Protein AF-A0AAW1B107-F1 (afdb_monomer_lite)

Foldseek 3Di:
DDPPDDDPVRVVCVVCVVVPDPDQDPFFDWAWDADPVQFTWFADPQDTDTHHPPDPGDTWTKTKDFQPPDDCVVRHIWIATPVQQKTWDWDQDPVRDTDIHIDGDRRSCSVVVPVVVVVVVD

Radius of gyration: 16.94 Å; chains: 1; bounding box: 44×34×47 Å

pLDDT: mean 81.2, std 16.35, range [38.88, 96.12]

InterPro domains:
  IPR000975 Interleukin-1 family [PTHR10078] (22-112)
  IPR008996 Cytokine IL1/FGF [SSF50353] (28-114)

Secondary structure (DSSP, 8-state):
-PPPPPPHHHHHHHHTGGG-S-PPPSSPEEE--B-TT-PEEEEETTEEEEE-TTSSSPP--EEEEE-TTS-GGG--EEEEETTSSEEEEEEE-TTS-EEEEEEE--HHHHHHHHHTTGGG--

Sequence (122 aa):
MEPQKKTVDEELKDLFHAFKDKEAMDKPWDFRMWDIEQKYMFFEKNQLIAAPLYSTSSEQLMAVVPNNNLDIKKRPIFLGLTDKLLALTCQLSVNNEPQLVILEANIMDLYRTFAMIKTMED

Structure (mmCIF, N/CA/C/O backbone):
data_AF-A0AAW1B107-F1
#
_entry.id   AF-A0AAW1B107-F1
#
loop_
_atom_site.group_PDB
_atom_site.id
_atom_site.type_symbol
_atom_site.label_atom_id
_atom_site.label_alt_id
_atom_site.label_comp_id
_atom_site.label_asym_id
_atom_site.label_entity_id
_atom_site.label_seq_id
_atom_site.pdbx_PDB_ins_code
_atom_site.Cartn_x
_atom_site.Cartn_y
_atom_site.Cartn_z
_atom_site.occupancy
_atom_site.B_iso_or_equiv
_atom_site.auth_seq_id
_atom_site.auth_comp_id
_atom_site.auth_asym_id
_atom_site.auth_atom_id
_atom_site.pdbx_PDB_model_num
ATOM 1 N N . MET A 1 1 ? 26.859 5.308 27.684 1.00 46.53 1 MET A N 1
ATOM 2 C CA . MET A 1 1 ? 27.010 5.396 26.219 1.00 46.53 1 MET A CA 1
ATOM 3 C C . MET A 1 1 ? 25.635 5.747 25.688 1.00 46.53 1 MET A C 1
ATOM 5 O O . MET A 1 1 ? 24.741 4.923 25.829 1.00 46.53 1 MET A O 1
ATOM 9 N N . GLU A 1 2 ? 25.413 6.984 25.245 1.00 52.09 2 GLU A N 1
ATOM 10 C CA . GLU A 1 2 ? 24.124 7.328 24.633 1.00 52.09 2 GLU A CA 1
ATOM 11 C C . GLU A 1 2 ? 23.997 6.590 23.294 1.00 52.09 2 GLU A C 1
ATOM 13 O O . GLU A 1 2 ? 24.984 6.519 22.553 1.00 52.09 2 GLU A O 1
ATOM 18 N N . PRO A 1 3 ? 22.832 5.996 22.985 1.00 58.09 3 PRO A N 1
ATOM 19 C CA . PRO A 1 3 ? 22.623 5.372 21.692 1.00 58.09 3 PRO A CA 1
ATOM 20 C C . PRO A 1 3 ? 22.697 6.459 20.617 1.00 58.09 3 PRO A C 1
ATOM 22 O O . PRO A 1 3 ? 21.947 7.435 20.654 1.00 58.09 3 PRO A O 1
ATOM 25 N N . GLN A 1 4 ? 23.621 6.304 19.666 1.00 72.25 4 GLN A N 1
ATOM 26 C CA . GLN A 1 4 ? 23.663 7.176 18.497 1.00 72.25 4 GLN A CA 1
ATOM 27 C C . GLN A 1 4 ? 22.336 7.045 17.746 1.00 72.25 4 GLN A C 1
ATOM 29 O O . GLN A 1 4 ? 21.918 5.938 17.401 1.00 72.25 4 GLN A O 1
ATOM 34 N N . LYS A 1 5 ? 21.664 8.180 17.516 1.00 73.62 5 LYS A N 1
ATOM 35 C CA . LYS A 1 5 ? 20.490 8.230 16.644 1.00 73.62 5 LYS A CA 1
ATOM 36 C C . LYS A 1 5 ? 20.919 7.810 15.244 1.00 73.62 5 LYS A C 1
ATOM 38 O O . LYS A 1 5 ? 21.808 8.434 14.666 1.00 73.62 5 LYS A O 1
ATOM 43 N N . LYS A 1 6 ? 20.271 6.770 14.727 1.00 74.00 6 LYS A N 1
ATOM 44 C CA . LYS A 1 6 ? 20.404 6.369 13.331 1.00 74.00 6 LYS A CA 1
ATOM 45 C C . LYS A 1 6 ? 19.914 7.502 12.437 1.00 74.00 6 LYS A C 1
ATOM 47 O O . LYS A 1 6 ? 18.984 8.234 12.776 1.00 74.00 6 LYS A O 1
ATOM 52 N N . THR A 1 7 ? 20.569 7.660 11.302 1.00 79.88 7 THR A N 1
ATOM 53 C CA . THR A 1 7 ? 20.072 8.503 10.218 1.00 79.88 7 THR A CA 1
ATOM 54 C C . THR A 1 7 ? 18.815 7.879 9.607 1.00 79.88 7 THR A C 1
ATOM 56 O O . THR A 1 7 ? 18.617 6.667 9.686 1.00 79.88 7 THR A O 1
ATOM 59 N N . VAL A 1 8 ? 17.980 8.688 8.946 1.00 66.06 8 VAL A N 1
ATOM 60 C CA . VAL A 1 8 ? 16.798 8.190 8.213 1.00 66.06 8 VAL A CA 1
ATOM 61 C C . VAL A 1 8 ? 17.199 7.106 7.210 1.00 66.06 8 VAL A C 1
ATOM 63 O O . VAL A 1 8 ? 16.519 6.093 7.090 1.00 66.06 8 VAL A O 1
ATOM 66 N N . ASP A 1 9 ? 18.342 7.266 6.543 1.00 66.00 9 ASP A N 1
ATOM 67 C CA . ASP A 1 9 ? 18.857 6.267 5.608 1.00 66.00 9 ASP A CA 1
ATOM 68 C C . ASP A 1 9 ? 19.216 4.946 6.290 1.00 66.00 9 ASP A C 1
ATOM 70 O O . ASP A 1 9 ? 19.006 3.889 5.700 1.00 66.00 9 ASP A O 1
ATOM 74 N N . GLU A 1 10 ? 19.732 4.976 7.519 1.00 70.88 10 GLU A N 1
ATOM 75 C CA . GLU A 1 10 ? 20.039 3.780 8.311 1.00 70.88 10 GLU A CA 1
ATOM 76 C C . GLU A 1 10 ? 18.773 3.110 8.851 1.00 70.88 10 GLU A C 1
ATOM 78 O O . GLU A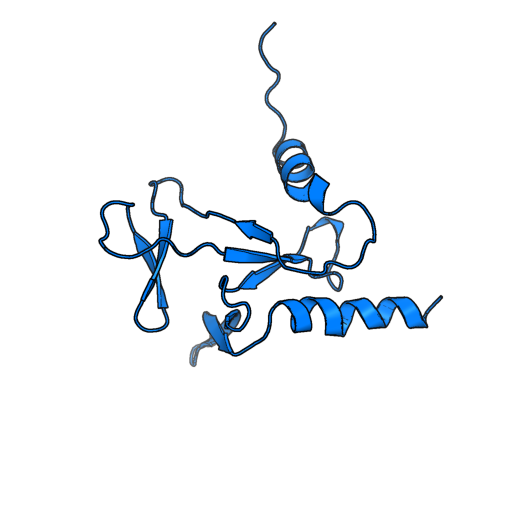 1 10 ? 18.657 1.890 8.768 1.00 70.88 10 GLU A O 1
ATOM 83 N N . GLU A 1 11 ? 17.796 3.886 9.327 1.00 70.81 11 GLU A N 1
ATOM 84 C CA . GLU A 1 11 ? 16.490 3.359 9.744 1.00 70.81 11 GLU A CA 1
ATOM 85 C C . GLU A 1 11 ? 15.759 2.712 8.564 1.00 70.81 11 GLU A C 1
ATOM 87 O O . GLU A 1 11 ? 15.291 1.575 8.655 1.00 70.81 11 GLU A O 1
ATOM 92 N N . LEU A 1 12 ? 15.743 3.386 7.410 1.00 66.75 12 LEU A N 1
ATOM 93 C CA . LEU A 1 12 ? 15.210 2.828 6.175 1.00 66.75 12 LEU A CA 1
ATOM 94 C C . LEU A 1 12 ? 16.032 1.613 5.741 1.00 66.75 12 LEU A C 1
ATOM 96 O O . LEU A 1 12 ? 15.479 0.598 5.339 1.00 66.75 12 LEU A O 1
ATOM 100 N N . LYS A 1 13 ? 17.364 1.649 5.782 1.00 65.19 13 LYS A N 1
ATOM 101 C CA . LYS A 1 13 ? 18.203 0.491 5.425 1.00 65.19 13 LYS A CA 1
ATOM 102 C C . LYS A 1 13 ? 17.859 -0.751 6.243 1.00 65.19 13 LYS A C 1
ATOM 104 O O . LYS A 1 13 ? 17.777 -1.813 5.637 1.00 65.19 13 LYS A O 1
ATOM 109 N N . ASP A 1 14 ? 17.558 -0.605 7.526 1.00 64.31 14 ASP A N 1
ATOM 110 C CA . ASP A 1 14 ? 17.095 -1.708 8.369 1.00 64.31 14 ASP A CA 1
ATOM 111 C C . ASP A 1 14 ? 15.678 -2.179 8.017 1.00 64.31 14 ASP A C 1
ATOM 113 O O . ASP A 1 14 ? 15.452 -3.382 7.900 1.00 64.31 14 ASP A O 1
ATOM 117 N N . LEU A 1 15 ? 14.746 -1.259 7.746 1.00 61.97 15 LEU A N 1
ATOM 118 C CA . LEU A 1 15 ? 13.385 -1.586 7.287 1.00 61.97 15 LEU A CA 1
ATOM 119 C C . LEU A 1 15 ? 13.377 -2.413 5.996 1.00 61.97 15 LEU A C 1
ATOM 121 O O . LEU A 1 15 ? 12.549 -3.307 5.837 1.00 61.97 15 LEU A O 1
ATOM 125 N N . PHE A 1 16 ? 14.317 -2.141 5.086 1.00 60.50 16 PHE A N 1
ATOM 126 C CA . PHE A 1 16 ? 14.430 -2.863 3.820 1.00 60.50 16 PHE A CA 1
ATOM 127 C C . PHE A 1 16 ? 15.613 -3.844 3.786 1.00 60.50 16 PHE A C 1
ATOM 129 O O . PHE A 1 16 ? 15.980 -4.324 2.713 1.00 60.50 16 PHE A O 1
ATOM 136 N N . HIS A 1 17 ? 16.210 -4.195 4.931 1.00 54.94 17 HIS A N 1
ATOM 137 C CA . HIS A 1 17 ? 17.205 -5.271 4.968 1.00 54.94 17 HIS A CA 1
ATOM 138 C C . HIS A 1 17 ? 16.587 -6.623 4.568 1.00 54.94 17 HIS A C 1
ATOM 140 O O . HIS A 1 17 ? 17.301 -7.474 4.047 1.00 54.94 17 HIS A O 1
ATOM 146 N N . ALA A 1 18 ? 15.258 -6.753 4.681 1.00 51.12 18 ALA A N 1
ATOM 147 C CA . ALA A 1 18 ? 14.455 -7.850 4.136 1.00 51.12 18 ALA A CA 1
ATOM 148 C C . ALA A 1 18 ? 14.464 -7.953 2.596 1.00 51.12 18 ALA A C 1
ATOM 150 O O . ALA A 1 18 ? 14.036 -8.965 2.056 1.00 51.12 18 ALA A O 1
ATOM 151 N N . PHE A 1 19 ? 14.934 -6.925 1.879 1.00 54.34 19 PHE A N 1
ATOM 152 C CA . PHE A 1 19 ? 14.979 -6.901 0.412 1.00 54.34 19 PHE A CA 1
ATOM 153 C C . PHE A 1 19 ? 16.339 -7.378 -0.142 1.00 54.34 19 PHE A C 1
ATOM 155 O O . PHE A 1 19 ? 16.550 -7.347 -1.354 1.00 54.34 19 PHE A O 1
ATOM 162 N N . LYS A 1 20 ? 17.281 -7.785 0.726 1.00 47.41 20 LYS A N 1
ATOM 163 C CA . LYS A 1 20 ? 18.454 -8.593 0.349 1.00 47.41 20 LYS A CA 1
ATOM 164 C C . LYS A 1 20 ? 18.107 -10.058 0.643 1.00 47.41 20 LYS A C 1
ATOM 166 O O . LYS A 1 20 ? 17.675 -10.335 1.750 1.00 47.41 20 LYS A O 1
ATOM 171 N N . ASP A 1 21 ? 18.254 -11.042 -0.228 1.00 48.94 21 ASP A N 1
ATOM 172 C CA . ASP A 1 21 ? 18.901 -11.130 -1.530 1.00 48.94 21 ASP A CA 1
ATOM 173 C C . ASP A 1 21 ? 17.875 -11.316 -2.658 1.00 48.94 21 ASP A C 1
ATOM 175 O O . ASP A 1 21 ? 16.671 -11.299 -2.434 1.00 48.94 21 ASP A O 1
ATOM 179 N N . 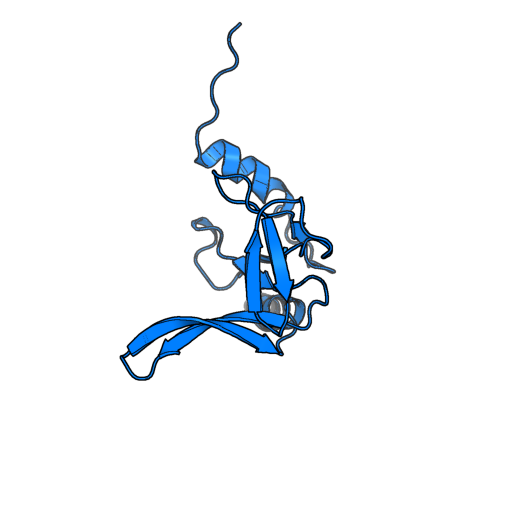LYS A 1 22 ? 18.373 -11.473 -3.888 1.00 50.97 22 LYS A N 1
ATOM 180 C CA . LYS A 1 22 ? 17.651 -11.756 -5.142 1.00 50.97 22 LYS A CA 1
ATOM 181 C C . LYS A 1 22 ? 16.799 -13.049 -5.123 1.00 50.97 22 LYS A C 1
ATOM 183 O O . LYS A 1 22 ? 16.616 -13.667 -6.169 1.00 50.97 22 LYS A O 1
ATOM 188 N N . GLU A 1 23 ? 16.316 -13.501 -3.974 1.00 55.84 23 GLU A N 1
ATOM 189 C CA . GLU A 1 23 ? 15.335 -14.572 -3.923 1.00 55.84 23 GLU A CA 1
ATOM 190 C C . GLU A 1 23 ? 13.994 -14.000 -4.371 1.00 55.84 23 GLU A C 1
ATOM 192 O O . GLU A 1 23 ? 13.548 -12.938 -3.924 1.00 55.84 23 GLU A O 1
ATOM 197 N N . ALA A 1 24 ? 13.390 -14.673 -5.346 1.00 66.19 24 ALA A N 1
ATOM 198 C CA . ALA A 1 24 ? 12.063 -14.327 -5.804 1.00 66.19 24 ALA A CA 1
ATOM 199 C C . ALA A 1 24 ? 11.118 -14.318 -4.599 1.00 66.19 24 ALA A C 1
ATOM 201 O O . ALA A 1 24 ? 11.087 -15.247 -3.796 1.00 66.19 24 ALA A O 1
ATOM 202 N N . MET A 1 25 ? 10.353 -13.243 -4.465 1.00 78.00 25 MET A N 1
ATOM 203 C CA . MET A 1 25 ? 9.366 -13.151 -3.408 1.00 78.00 25 MET A CA 1
ATOM 204 C C . MET A 1 25 ? 8.181 -14.066 -3.730 1.00 78.00 25 MET A C 1
ATOM 206 O O . MET A 1 25 ? 7.526 -13.905 -4.763 1.00 78.00 25 MET A O 1
ATOM 210 N N . ASP A 1 26 ? 7.867 -14.993 -2.824 1.00 84.25 26 ASP A N 1
ATOM 211 C CA . ASP A 1 26 ? 6.711 -15.889 -2.968 1.00 84.25 26 ASP A CA 1
ATOM 212 C C . ASP A 1 26 ? 5.397 -15.254 -2.486 1.00 84.25 26 ASP A C 1
ATOM 214 O O . ASP A 1 26 ? 4.308 -15.630 -2.931 1.00 84.25 26 ASP A O 1
ATOM 218 N N . LYS A 1 27 ? 5.481 -14.276 -1.576 1.00 89.31 27 LYS A N 1
ATOM 219 C CA . LYS A 1 27 ? 4.336 -13.567 -0.988 1.00 89.31 27 LYS A CA 1
ATOM 220 C C . LYS A 1 27 ? 4.719 -12.143 -0.565 1.00 89.31 27 LYS A C 1
ATOM 222 O O . LYS A 1 27 ? 5.866 -11.955 -0.168 1.00 89.31 27 LYS A O 1
ATOM 227 N N . PRO A 1 28 ? 3.776 -11.184 -0.566 1.00 91.75 28 PRO A N 1
ATOM 228 C CA . PRO A 1 28 ? 4.060 -9.831 -0.105 1.00 91.75 28 PRO A CA 1
ATOM 229 C C . PRO A 1 28 ? 4.391 -9.803 1.389 1.00 91.75 28 PRO A C 1
ATOM 231 O O . PRO A 1 28 ? 4.053 -10.729 2.135 1.00 91.75 28 PRO A O 1
ATOM 234 N N . TRP A 1 29 ? 5.024 -8.717 1.827 1.00 90.69 29 TRP A N 1
ATOM 235 C CA . TRP A 1 29 ? 5.132 -8.403 3.247 1.00 90.69 29 TRP A CA 1
ATOM 236 C C . TRP A 1 29 ? 3.911 -7.615 3.700 1.00 90.69 29 TRP A C 1
ATOM 238 O O . TRP A 1 29 ? 3.577 -6.598 3.096 1.00 90.69 29 TRP A O 1
ATOM 248 N N . ASP A 1 30 ? 3.291 -8.052 4.790 1.00 92.88 30 ASP A N 1
ATOM 249 C CA . ASP A 1 30 ? 2.143 -7.367 5.370 1.00 92.88 30 ASP A CA 1
ATOM 250 C C . ASP A 1 30 ? 2.615 -6.431 6.484 1.00 92.88 30 ASP A C 1
ATOM 252 O O . ASP A 1 30 ? 3.182 -6.866 7.491 1.00 92.88 30 ASP A O 1
ATOM 256 N N . PHE A 1 31 ? 2.385 -5.135 6.301 1.00 92.69 31 PHE A N 1
ATOM 257 C CA . PHE A 1 31 ? 2.773 -4.099 7.246 1.00 92.69 31 PHE A CA 1
ATOM 258 C C . PHE A 1 31 ? 1.559 -3.484 7.928 1.00 92.69 31 PHE A C 1
ATOM 260 O O . PHE A 1 31 ? 0.571 -3.113 7.297 1.00 92.69 31 PHE A O 1
ATOM 267 N N . ARG A 1 32 ? 1.682 -3.294 9.239 1.00 93.31 32 ARG A N 1
ATOM 268 C CA . ARG A 1 32 ? 0.833 -2.376 9.997 1.00 93.31 32 ARG A CA 1
ATOM 269 C C . ARG A 1 32 ? 1.281 -0.944 9.702 1.00 93.31 32 ARG A C 1
ATOM 271 O O . ARG A 1 32 ? 2.468 -0.641 9.815 1.00 93.31 32 ARG A O 1
ATOM 278 N N . MET A 1 33 ? 0.339 -0.076 9.335 1.00 93.31 33 MET A N 1
ATOM 279 C CA . MET A 1 33 ? 0.601 1.320 8.972 1.00 93.31 33 MET A CA 1
ATOM 280 C C . MET A 1 33 ? -0.277 2.262 9.794 1.00 93.31 33 MET A C 1
ATOM 282 O O . MET A 1 33 ? -1.480 2.038 9.925 1.00 93.31 33 MET A O 1
ATOM 286 N N . TRP A 1 34 ? 0.332 3.321 10.328 1.00 94.69 34 TRP A N 1
ATOM 287 C CA . TRP A 1 34 ? -0.356 4.376 11.065 1.00 94.69 34 TRP A CA 1
ATOM 288 C C . TRP A 1 34 ? 0.323 5.729 10.848 1.00 94.69 34 TRP A C 1
ATOM 290 O O . TRP A 1 34 ? 1.502 5.791 10.492 1.00 94.69 34 TRP A O 1
ATOM 300 N N . ASP A 1 35 ? -0.427 6.809 11.049 1.00 94.94 35 ASP A N 1
ATOM 301 C CA . ASP A 1 35 ? 0.108 8.169 11.010 1.00 94.94 35 ASP A CA 1
ATOM 302 C C . ASP A 1 35 ? 0.597 8.658 12.386 1.00 94.94 35 ASP A C 1
ATOM 304 O O . ASP A 1 35 ? 0.459 7.989 13.411 1.00 94.94 35 ASP A O 1
ATOM 308 N N . ILE A 1 36 ? 1.188 9.855 12.427 1.00 95.06 36 ILE A N 1
ATOM 309 C CA . ILE A 1 36 ? 1.737 10.440 13.663 1.00 95.06 36 ILE A CA 1
ATOM 310 C C . ILE A 1 36 ? 0.679 10.681 14.753 1.00 95.06 36 ILE A C 1
ATOM 312 O O . ILE A 1 36 ? 1.031 10.801 15.925 1.00 95.06 36 ILE A O 1
ATOM 316 N N . GLU A 1 37 ? -0.603 10.721 14.383 1.00 95.12 37 GLU A N 1
ATOM 317 C CA . GLU A 1 37 ? -1.738 10.890 15.294 1.00 95.12 37 GLU A CA 1
ATOM 318 C C . GLU A 1 37 ? -2.318 9.544 15.759 1.00 95.12 37 GLU A C 1
ATOM 320 O O . GLU A 1 37 ? -3.379 9.515 16.381 1.00 95.12 37 GLU A O 1
ATOM 325 N N . GLN A 1 38 ? -1.623 8.429 15.496 1.00 93.06 38 GLN A N 1
ATOM 326 C CA . GLN A 1 38 ? -2.064 7.073 15.843 1.00 93.06 38 GLN A CA 1
ATOM 327 C C . GLN A 1 38 ? -3.374 6.673 15.146 1.00 93.06 38 GLN A C 1
ATOM 329 O O . GLN A 1 38 ? -4.173 5.910 15.698 1.00 93.06 38 GLN A O 1
ATOM 334 N N . LYS A 1 39 ? -3.606 7.170 13.925 1.00 94.25 39 LYS A N 1
ATOM 335 C CA . LYS A 1 39 ? -4.674 6.657 13.063 1.00 94.25 39 LYS A CA 1
ATOM 336 C C . LYS A 1 39 ? -4.117 5.554 12.175 1.00 94.25 39 LYS A C 1
ATOM 338 O O . LYS A 1 39 ? -3.136 5.752 11.465 1.00 94.25 39 LYS A O 1
ATOM 343 N N . TYR A 1 40 ? -4.758 4.400 12.238 1.00 94.81 40 TYR A N 1
ATOM 344 C CA . TYR A 1 40 ? -4.415 3.186 11.510 1.00 94.81 40 TYR A CA 1
ATOM 345 C C . TYR A 1 40 ? -5.285 3.059 10.268 1.00 94.81 40 TYR A C 1
ATOM 347 O O . TYR A 1 40 ? -6.331 3.704 10.166 1.00 94.81 40 TYR A O 1
ATOM 355 N N . MET A 1 41 ? -4.852 2.217 9.335 1.00 93.81 41 MET A N 1
ATOM 356 C CA . MET A 1 41 ? -5.612 1.932 8.125 1.00 93.81 41 MET A CA 1
ATOM 357 C C . MET A 1 41 ? -6.758 0.957 8.403 1.00 93.81 41 MET A C 1
ATOM 359 O O . MET A 1 41 ? -6.584 -0.062 9.068 1.00 93.81 41 MET A O 1
ATOM 363 N N . PHE A 1 42 ? -7.923 1.254 7.840 1.00 93.19 42 PHE A N 1
ATOM 364 C CA . PHE A 1 42 ? -9.109 0.401 7.807 1.00 93.19 42 PHE A CA 1
ATOM 365 C C . PHE A 1 42 ? -9.655 0.380 6.387 1.00 93.19 42 PHE A C 1
ATOM 367 O O . PHE A 1 42 ? -9.526 1.365 5.660 1.00 93.19 42 PHE A O 1
ATOM 374 N N . PHE A 1 43 ? -10.281 -0.724 5.993 1.00 91.69 43 PHE A N 1
ATOM 375 C CA . PHE A 1 43 ? -10.900 -0.847 4.680 1.00 91.69 43 PHE A CA 1
ATOM 376 C C . PHE A 1 43 ? -12.404 -1.063 4.822 1.00 91.69 43 PHE A C 1
ATOM 378 O O . PHE A 1 43 ? -12.859 -2.113 5.272 1.00 91.69 43 PHE A O 1
ATOM 385 N N . GLU A 1 44 ? -13.184 -0.053 4.445 1.00 89.00 44 GLU A N 1
ATOM 386 C CA . GLU A 1 44 ? -14.641 -0.073 4.555 1.00 89.00 44 GLU A CA 1
ATOM 387 C C . GLU A 1 44 ? -15.276 0.519 3.305 1.00 89.00 44 GLU A C 1
ATOM 389 O O . GLU A 1 44 ? -14.825 1.538 2.788 1.00 89.00 44 GLU A O 1
ATOM 394 N N . LYS A 1 45 ? -16.357 -0.105 2.819 1.00 88.44 45 LYS A N 1
ATOM 395 C CA . LYS A 1 45 ? -17.120 0.381 1.652 1.00 88.44 45 LYS A CA 1
ATOM 396 C C . LYS A 1 45 ? -16.220 0.701 0.446 1.00 88.44 45 LYS A C 1
ATOM 398 O O . LYS A 1 45 ? -16.427 1.695 -0.246 1.00 88.44 45 LYS A O 1
ATOM 403 N N . ASN A 1 46 ? -15.233 -0.163 0.204 1.00 86.50 46 ASN A N 1
ATOM 404 C CA . ASN A 1 46 ? -14.249 -0.032 -0.870 1.00 86.50 46 ASN A CA 1
ATOM 405 C C . ASN A 1 46 ? -13.351 1.219 -0.776 1.00 86.50 46 ASN A C 1
ATOM 407 O O . ASN A 1 46 ? -12.882 1.729 -1.792 1.00 86.50 46 ASN A O 1
ATOM 411 N N . GLN A 1 47 ? -13.120 1.731 0.435 1.00 89.81 47 GLN A N 1
ATOM 412 C CA . GLN A 1 47 ? -12.250 2.876 0.694 1.00 89.81 47 GLN A CA 1
ATOM 413 C C . GLN A 1 47 ? -11.276 2.568 1.827 1.00 89.81 47 GLN A C 1
ATOM 415 O O . GLN A 1 47 ? -11.635 1.920 2.811 1.00 89.81 47 GLN A O 1
ATOM 420 N N . LEU A 1 48 ? -10.045 3.065 1.688 1.00 92.19 48 LEU A N 1
ATOM 421 C CA . LEU A 1 48 ? -9.064 3.062 2.765 1.00 92.19 48 LEU A CA 1
ATOM 422 C C . LEU A 1 48 ? -9.285 4.301 3.637 1.00 92.19 48 LEU A C 1
ATOM 424 O O . LEU A 1 48 ? -9.276 5.426 3.139 1.00 92.19 48 LEU A O 1
ATOM 428 N N . ILE A 1 49 ? -9.496 4.090 4.930 1.00 93.06 49 ILE A N 1
ATOM 429 C CA . ILE A 1 49 ? -9.826 5.132 5.902 1.00 93.06 49 ILE A CA 1
ATOM 430 C C . ILE A 1 49 ? -8.782 5.101 7.017 1.00 93.06 49 ILE A C 1
ATOM 432 O O . ILE A 1 49 ? -8.392 4.030 7.476 1.00 93.06 49 ILE A O 1
ATOM 436 N N . ALA A 1 50 ? -8.350 6.278 7.471 1.00 94.12 50 ALA A N 1
ATOM 437 C CA . ALA A 1 50 ? -7.491 6.422 8.640 1.00 94.12 50 ALA A CA 1
ATOM 438 C C . ALA A 1 50 ? -8.338 6.718 9.889 1.00 94.12 50 ALA A C 1
ATOM 440 O O . ALA A 1 50 ? -9.034 7.735 9.934 1.00 94.12 50 ALA A O 1
ATOM 441 N N . ALA A 1 51 ? -8.272 5.863 10.912 1.00 92.38 51 ALA A N 1
ATOM 442 C CA . ALA A 1 51 ? -9.021 6.044 12.162 1.00 92.38 51 ALA A CA 1
ATOM 443 C C . ALA A 1 51 ? -8.250 5.537 13.401 1.00 92.38 51 ALA A C 1
ATOM 445 O O . ALA A 1 51 ? -7.328 4.737 13.269 1.00 92.38 51 ALA A O 1
ATOM 446 N N . PRO A 1 52 ? -8.585 5.972 14.628 1.00 91.56 52 PRO A N 1
ATOM 447 C CA . PRO A 1 52 ? -8.019 5.383 15.847 1.00 91.56 52 PRO A CA 1
ATOM 448 C C . PRO A 1 52 ? -8.469 3.922 16.069 1.00 91.56 52 PRO A C 1
ATOM 450 O O . PRO A 1 52 ? -9.563 3.536 15.659 1.00 91.56 52 PRO A O 1
ATOM 453 N N . LEU A 1 53 ? -7.684 3.130 16.815 1.00 82.44 53 LEU A N 1
ATOM 454 C CA . LEU A 1 53 ? -7.939 1.700 17.112 1.00 82.44 53 LEU A CA 1
ATOM 455 C C . LEU A 1 53 ? -9.204 1.388 17.940 1.00 82.44 53 LEU A C 1
ATOM 457 O O . LEU A 1 53 ? -9.471 0.228 18.231 1.00 82.44 53 LEU A O 1
ATOM 461 N N . TYR A 1 54 ? -10.006 2.386 18.308 1.00 72.44 54 TYR A N 1
ATOM 462 C CA . TYR A 1 54 ? -11.275 2.177 19.017 1.00 72.44 54 TYR A CA 1
ATOM 463 C C . TYR A 1 54 ? -12.426 1.747 18.091 1.00 72.44 54 TYR A C 1
ATOM 465 O O . TYR A 1 54 ? -13.564 1.626 18.546 1.00 72.44 54 TYR A O 1
ATOM 473 N N . SER A 1 55 ? -12.159 1.565 16.794 1.00 63.69 55 SER A N 1
ATOM 474 C CA . SER A 1 55 ? -13.168 1.131 15.829 1.00 63.69 55 SER A CA 1
ATOM 475 C C . SER A 1 55 ? -13.539 -0.347 16.031 1.00 63.69 55 SER A C 1
ATOM 477 O O . SER A 1 55 ? -12.715 -1.165 16.433 1.00 63.69 55 SER A O 1
ATOM 479 N N . THR A 1 56 ? -14.790 -0.710 15.741 1.00 70.69 56 THR A N 1
ATOM 480 C CA . THR A 1 56 ? -15.258 -2.110 15.740 1.00 70.69 56 THR A CA 1
ATOM 481 C C . THR A 1 56 ? -14.728 -2.920 14.554 1.00 70.69 56 THR A C 1
ATOM 483 O O . THR A 1 56 ? -14.986 -4.120 14.463 1.00 70.69 56 THR A O 1
ATOM 486 N N . SER A 1 57 ? -14.043 -2.263 13.621 1.00 75.69 57 SER A N 1
ATOM 487 C CA . SER A 1 57 ? -13.542 -2.846 12.385 1.00 75.69 57 SER A CA 1
ATOM 488 C C . SER A 1 57 ? -12.140 -3.407 12.590 1.00 75.69 57 SER A C 1
ATOM 490 O O . SER A 1 57 ? -11.355 -2.906 13.394 1.00 75.69 57 SER A O 1
ATOM 492 N N . SER A 1 58 ? -11.816 -4.476 11.863 1.00 86.38 58 SER A N 1
ATOM 493 C CA . SER A 1 58 ? -10.456 -5.015 11.880 1.00 86.38 58 SER A CA 1
ATOM 494 C C . SER A 1 58 ? -9.520 -4.064 11.143 1.00 86.38 58 SER A C 1
ATOM 496 O O . SER A 1 58 ? -9.843 -3.586 10.057 1.00 86.38 58 SER A O 1
ATOM 498 N N . GLU A 1 59 ? -8.364 -3.797 11.743 1.00 91.81 59 GLU A N 1
ATOM 499 C CA . GLU A 1 59 ? -7.283 -3.047 11.109 1.00 91.81 59 GLU A CA 1
ATOM 500 C C . GLU A 1 59 ? -6.904 -3.676 9.758 1.00 91.81 59 GLU A C 1
ATOM 502 O O . GLU A 1 59 ? -6.726 -4.893 9.651 1.00 91.81 59 GLU A O 1
ATOM 507 N N . GLN A 1 60 ? -6.741 -2.838 8.736 1.00 93.44 60 GLN A N 1
ATOM 508 C CA . GLN A 1 60 ? -6.228 -3.238 7.434 1.00 93.44 60 GLN A CA 1
ATOM 509 C C . GLN A 1 60 ? -4.699 -3.174 7.443 1.00 93.44 60 GLN A C 1
ATOM 511 O O . GLN A 1 60 ? -4.104 -2.097 7.424 1.00 93.44 60 GLN A O 1
ATOM 516 N N . LEU A 1 61 ? -4.052 -4.339 7.411 1.00 94.31 61 LEU A N 1
ATOM 517 C CA . LEU A 1 61 ? -2.627 -4.415 7.085 1.00 94.31 61 LEU A CA 1
ATOM 518 C C . LEU A 1 61 ? -2.422 -4.143 5.588 1.00 94.31 61 LEU A C 1
ATOM 520 O O . LEU A 1 61 ? -3.286 -4.440 4.767 1.00 94.31 61 LEU A O 1
ATOM 524 N N . MET A 1 62 ? -1.270 -3.607 5.214 1.00 95.38 62 MET A N 1
ATOM 525 C CA . MET A 1 62 ? -0.957 -3.279 3.826 1.00 95.38 62 MET A CA 1
ATOM 526 C C . MET A 1 62 ? 0.070 -4.264 3.281 1.00 95.38 62 MET A C 1
ATOM 528 O O . MET A 1 62 ? 1.146 -4.418 3.856 1.00 95.38 62 MET A O 1
ATOM 532 N N . ALA A 1 63 ? -0.257 -4.914 2.169 1.00 95.06 63 ALA A N 1
ATOM 533 C CA . ALA A 1 63 ? 0.655 -5.771 1.430 1.00 95.06 63 ALA A CA 1
ATOM 534 C C . ALA A 1 63 ? 1.656 -4.909 0.648 1.00 95.06 63 ALA A C 1
ATOM 536 O O . ALA A 1 63 ? 1.270 -3.969 -0.051 1.00 95.06 63 ALA A O 1
ATOM 537 N N . VAL A 1 64 ? 2.942 -5.239 0.748 1.00 93.81 64 VAL A N 1
ATOM 538 C CA . VAL A 1 64 ? 4.044 -4.479 0.152 1.00 93.81 64 VAL A CA 1
ATOM 539 C C . VAL A 1 64 ? 4.969 -5.409 -0.619 1.00 93.81 64 VAL A C 1
ATOM 541 O O . VAL A 1 64 ? 5.399 -6.446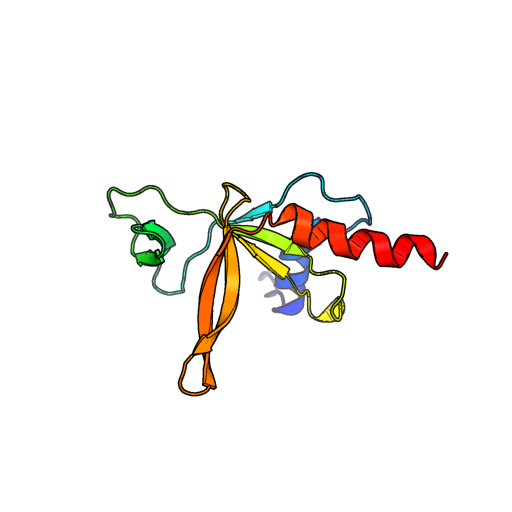 -0.112 1.00 93.81 64 VAL A O 1
ATOM 544 N N . VAL A 1 65 ? 5.317 -4.999 -1.837 1.00 91.38 65 VAL A N 1
ATOM 545 C CA . VAL A 1 65 ? 6.332 -5.645 -2.683 1.00 91.38 65 VAL A CA 1
ATOM 546 C C . VAL A 1 65 ? 7.202 -4.562 -3.338 1.00 91.38 65 VAL A C 1
ATOM 548 O O . VAL A 1 65 ? 6.724 -3.443 -3.543 1.00 91.38 65 VAL A O 1
ATOM 551 N N . PRO A 1 66 ? 8.472 -4.829 -3.684 1.00 90.00 66 PRO A N 1
ATOM 552 C CA . PRO A 1 66 ? 9.298 -3.858 -4.388 1.00 90.00 66 PRO A CA 1
ATOM 553 C C . PRO A 1 66 ? 8.828 -3.678 -5.831 1.00 90.00 66 PRO A C 1
ATOM 555 O O . PRO A 1 66 ? 8.364 -4.615 -6.481 1.00 90.00 66 PRO A O 1
ATOM 558 N N . ASN A 1 67 ? 9.045 -2.482 -6.367 1.00 89.94 67 ASN A N 1
ATOM 559 C CA . ASN A 1 67 ? 8.920 -2.203 -7.790 1.00 89.94 67 ASN A CA 1
ATOM 560 C C . ASN A 1 67 ? 10.315 -2.164 -8.435 1.00 89.94 67 ASN A C 1
ATOM 562 O O . ASN A 1 67 ? 10.952 -1.119 -8.546 1.00 89.94 67 ASN A O 1
ATOM 566 N N . ASN A 1 68 ? 10.786 -3.323 -8.891 1.00 83.56 68 ASN A N 1
ATOM 567 C CA . ASN A 1 68 ? 12.149 -3.509 -9.407 1.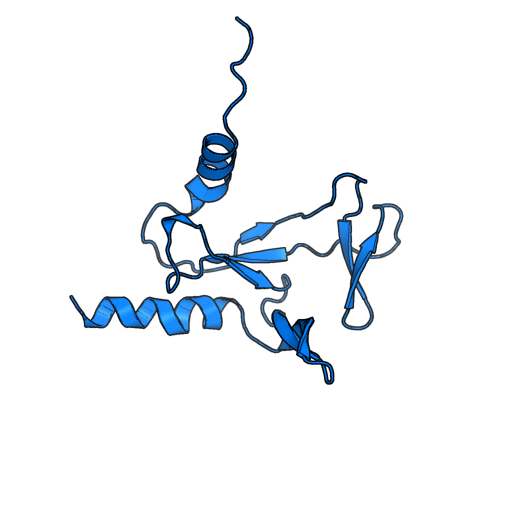00 83.56 68 ASN A CA 1
ATOM 568 C C . ASN A 1 68 ? 12.449 -2.815 -10.757 1.00 83.56 68 ASN A C 1
ATOM 570 O O . ASN A 1 68 ? 13.579 -2.924 -11.254 1.00 83.56 68 ASN A O 1
ATOM 574 N N . ASN A 1 69 ? 11.469 -2.110 -11.337 1.00 83.44 69 ASN A N 1
ATOM 575 C CA . ASN A 1 69 ? 11.598 -1.376 -12.604 1.00 83.44 69 ASN A CA 1
ATOM 576 C C . ASN A 1 69 ? 12.069 0.061 -12.439 1.00 83.44 69 ASN A C 1
ATOM 578 O O . ASN A 1 69 ? 12.558 0.670 -13.387 1.00 83.44 69 ASN A O 1
ATOM 582 N N . LEU A 1 70 ? 11.853 0.630 -11.260 1.00 86.56 70 LEU A N 1
ATOM 583 C CA . LEU A 1 70 ? 12.258 1.991 -10.958 1.00 86.56 70 LEU A CA 1
ATOM 584 C C . LEU A 1 70 ? 13.632 1.979 -10.280 1.00 86.56 70 LEU A C 1
ATOM 586 O O . LEU A 1 70 ? 14.177 0.927 -9.943 1.00 86.56 70 LEU A O 1
ATOM 590 N N . ASP A 1 71 ? 14.217 3.163 -10.105 1.00 85.00 71 ASP A N 1
ATOM 591 C CA . ASP A 1 71 ? 15.521 3.312 -9.459 1.00 85.00 71 ASP A CA 1
ATOM 592 C C . ASP A 1 71 ? 15.507 2.689 -8.055 1.00 85.00 71 ASP A C 1
ATOM 594 O O . ASP A 1 71 ? 14.954 3.255 -7.110 1.00 85.00 71 ASP A O 1
ATOM 598 N N . ILE A 1 72 ? 16.148 1.525 -7.920 1.00 80.69 72 ILE A N 1
ATOM 599 C CA . ILE A 1 72 ? 16.170 0.731 -6.687 1.00 80.69 72 ILE A CA 1
ATOM 600 C C . ILE A 1 72 ? 16.752 1.506 -5.502 1.00 80.69 72 ILE A C 1
ATOM 602 O O . ILE A 1 72 ? 16.383 1.248 -4.357 1.00 80.69 72 ILE A O 1
ATOM 606 N N . LYS A 1 73 ? 17.610 2.505 -5.752 1.00 81.44 73 LYS A N 1
ATOM 607 C CA . LYS A 1 73 ? 18.159 3.358 -4.689 1.00 81.44 73 LYS A CA 1
ATOM 608 C C . LYS A 1 73 ? 17.072 4.180 -3.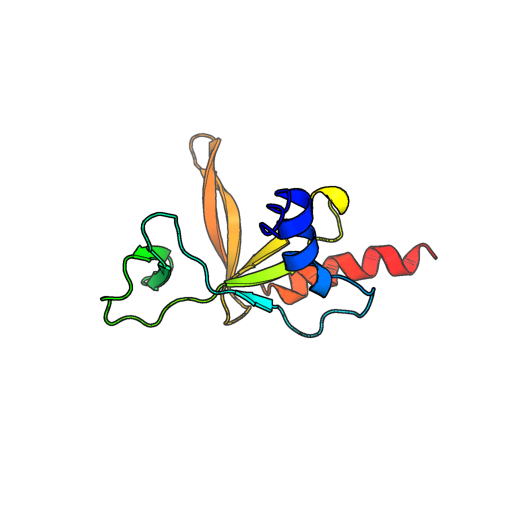999 1.00 81.44 73 LYS A C 1
ATOM 610 O O . LYS A 1 73 ? 17.217 4.492 -2.822 1.00 81.44 73 LYS A O 1
ATOM 615 N N . LYS A 1 74 ? 15.972 4.473 -4.701 1.00 85.94 74 LYS A N 1
ATOM 616 C CA . LYS A 1 74 ? 14.789 5.167 -4.170 1.00 85.94 74 LYS A CA 1
ATOM 617 C C . LYS A 1 74 ? 13.787 4.231 -3.494 1.00 85.94 74 LYS A C 1
ATOM 619 O O . LYS A 1 74 ? 12.777 4.710 -2.995 1.00 85.94 74 LYS A O 1
ATOM 624 N N . ARG A 1 75 ? 14.061 2.920 -3.479 1.00 85.12 75 ARG A N 1
ATOM 625 C CA . ARG A 1 75 ? 13.238 1.876 -2.840 1.00 85.12 75 ARG A CA 1
ATOM 626 C C . ARG A 1 75 ? 11.754 1.961 -3.224 1.00 85.12 75 ARG A C 1
ATOM 628 O O . ARG A 1 75 ? 10.887 2.042 -2.358 1.00 85.12 75 ARG A O 1
ATOM 635 N N . PRO A 1 76 ? 11.462 1.981 -4.530 1.00 91.38 76 PRO A N 1
ATOM 636 C CA . PRO A 1 76 ? 10.101 2.033 -5.037 1.00 91.38 76 PRO A CA 1
ATOM 637 C C . PRO A 1 76 ? 9.336 0.764 -4.627 1.00 91.38 76 PRO A C 1
ATOM 639 O O . PRO A 1 76 ? 9.877 -0.343 -4.680 1.00 91.38 76 PRO A O 1
ATOM 642 N N . ILE A 1 77 ? 8.071 0.918 -4.243 1.00 93.38 77 ILE A N 1
ATOM 643 C CA . ILE A 1 77 ? 7.206 -0.176 -3.786 1.00 93.38 77 ILE A CA 1
ATOM 644 C C . ILE A 1 77 ? 5.850 -0.126 -4.485 1.00 93.38 77 ILE A C 1
ATOM 646 O O . ILE A 1 77 ? 5.391 0.942 -4.889 1.00 93.38 77 ILE A O 1
ATOM 650 N N . PHE A 1 78 ? 5.207 -1.283 -4.593 1.00 93.75 78 PHE A N 1
ATOM 651 C CA . PHE A 1 78 ? 3.765 -1.377 -4.776 1.00 93.75 78 PHE A CA 1
ATOM 652 C C . PHE A 1 78 ? 3.106 -1.593 -3.412 1.00 93.75 78 PHE A C 1
ATOM 654 O O . PHE A 1 78 ? 3.671 -2.259 -2.540 1.00 93.75 78 PHE A O 1
ATOM 661 N N . LEU A 1 79 ? 1.910 -1.031 -3.249 1.00 95.69 79 LEU A N 1
ATOM 662 C CA . LEU A 1 79 ? 1.076 -1.185 -2.063 1.00 95.69 79 LEU A CA 1
ATOM 663 C C . LEU A 1 79 ? -0.265 -1.794 -2.466 1.00 95.69 79 LEU A C 1
ATOM 665 O O . LEU A 1 79 ? -0.849 -1.403 -3.475 1.00 95.69 79 LEU A O 1
ATOM 669 N N . GLY A 1 80 ? -0.776 -2.707 -1.654 1.00 95.12 80 GLY A N 1
ATOM 670 C CA . GLY A 1 80 ? -2.091 -3.309 -1.832 1.00 95.12 80 GLY A CA 1
ATOM 671 C C . GLY A 1 80 ? -2.679 -3.785 -0.516 1.00 95.12 80 GLY A C 1
ATOM 672 O O . GLY A 1 80 ? -2.097 -3.577 0.548 1.00 95.12 80 GLY A O 1
ATOM 673 N N . LEU A 1 81 ? -3.851 -4.400 -0.583 1.00 93.44 81 LEU A N 1
ATOM 674 C CA . LEU A 1 81 ? -4.510 -4.998 0.572 1.00 93.44 81 LEU A CA 1
ATOM 675 C C . LEU A 1 81 ? -4.020 -6.437 0.783 1.00 93.44 81 LEU A C 1
ATOM 677 O O . LEU A 1 81 ? -3.461 -7.068 -0.117 1.00 93.44 81 LEU A O 1
ATOM 681 N N . THR A 1 82 ? -4.226 -6.972 1.986 1.00 85.50 82 THR A N 1
ATOM 682 C CA . THR A 1 82 ? -3.762 -8.318 2.376 1.00 85.50 82 THR A CA 1
ATOM 683 C C . THR A 1 82 ? -4.418 -9.467 1.618 1.00 85.50 82 THR A C 1
ATOM 685 O O . THR A 1 82 ? -3.843 -10.555 1.556 1.00 85.50 82 THR A O 1
ATOM 688 N N . ASP A 1 83 ? -5.588 -9.250 1.010 1.00 83.12 83 ASP A N 1
ATOM 689 C CA . ASP A 1 83 ? -6.208 -10.225 0.101 1.00 83.12 83 ASP A CA 1
ATOM 690 C C . ASP A 1 83 ? -5.415 -10.407 -1.204 1.00 83.12 83 ASP A C 1
ATOM 692 O O . ASP A 1 83 ? -5.631 -11.376 -1.932 1.00 83.12 83 ASP A O 1
ATOM 696 N N . LYS A 1 84 ? -4.441 -9.517 -1.447 1.00 83.19 84 LYS A N 1
ATOM 697 C CA . LYS A 1 84 ? -3.553 -9.433 -2.607 1.00 83.19 84 LYS A CA 1
ATOM 698 C C . LYS A 1 84 ? -4.250 -9.065 -3.902 1.00 83.19 84 LYS A C 1
ATOM 700 O O . LYS A 1 84 ? -3.529 -8.890 -4.872 1.00 83.19 84 LYS A O 1
ATOM 705 N N . LEU A 1 85 ? -5.576 -8.967 -3.937 1.00 90.50 85 LEU A N 1
ATOM 706 C CA . LEU A 1 85 ? -6.374 -8.746 -5.145 1.00 90.50 85 LEU A CA 1
ATOM 707 C C . LEU A 1 85 ? -6.665 -7.268 -5.388 1.00 90.50 85 LEU A C 1
ATOM 709 O O . LEU A 1 85 ? -7.075 -6.903 -6.486 1.00 90.50 85 LEU A O 1
ATOM 713 N N . LEU A 1 86 ? -6.448 -6.427 -4.379 1.00 93.56 86 LEU A N 1
ATOM 714 C CA . LEU A 1 86 ? -6.658 -4.990 -4.457 1.00 93.56 86 LEU A CA 1
ATOM 715 C C . LEU A 1 86 ? -5.334 -4.245 -4.270 1.00 93.56 86 LEU A C 1
ATOM 717 O O . LEU A 1 86 ? -4.627 -4.453 -3.283 1.00 93.56 86 LEU A O 1
ATOM 721 N N . ALA A 1 87 ? -5.006 -3.349 -5.201 1.00 94.75 87 ALA A N 1
ATOM 722 C CA . ALA A 1 87 ? -3.784 -2.547 -5.174 1.00 94.75 87 ALA A CA 1
ATOM 723 C C . ALA A 1 87 ? -4.087 -1.045 -5.208 1.00 94.75 87 ALA A C 1
ATOM 725 O O . ALA A 1 87 ? -5.055 -0.597 -5.830 1.00 94.75 87 ALA A O 1
ATOM 726 N N . LEU A 1 88 ? -3.231 -0.261 -4.552 1.00 94.94 88 LEU A N 1
ATOM 727 C CA . LEU A 1 88 ? -3.267 1.195 -4.601 1.00 94.94 88 LEU A CA 1
ATOM 728 C C . LEU A 1 88 ? -2.628 1.694 -5.896 1.00 94.94 88 LEU A C 1
ATOM 730 O O . LEU A 1 88 ? -1.538 1.268 -6.280 1.00 94.94 88 LEU A O 1
ATOM 734 N N . THR A 1 89 ? -3.285 2.653 -6.538 1.00 93.12 89 THR A N 1
ATOM 735 C CA . THR A 1 89 ? -2.762 3.332 -7.721 1.00 93.12 89 THR A CA 1
ATOM 736 C C . THR A 1 89 ? -3.148 4.804 -7.721 1.00 93.12 89 THR A C 1
ATOM 738 O O . THR A 1 89 ? -4.101 5.214 -7.059 1.00 93.12 89 THR A O 1
ATOM 741 N N . CYS A 1 90 ? -2.415 5.599 -8.492 1.00 94.19 90 CYS A N 1
ATOM 742 C CA . CYS A 1 90 ? -2.742 6.994 -8.735 1.00 94.19 90 CYS A CA 1
ATOM 743 C C . CYS A 1 90 ? -3.346 7.133 -10.134 1.00 94.19 90 CYS A C 1
ATOM 745 O O . CYS A 1 90 ? -2.716 6.760 -11.124 1.00 94.19 90 CYS A O 1
ATOM 747 N N . GLN A 1 91 ? -4.542 7.707 -10.221 1.00 93.25 91 GLN A N 1
ATOM 748 C CA . GLN A 1 91 ? -5.187 8.074 -11.482 1.00 93.25 91 GLN A CA 1
ATOM 749 C C . GLN A 1 91 ? -5.433 9.578 -11.526 1.00 93.25 91 GLN A C 1
ATOM 751 O O . GLN A 1 91 ? -5.533 10.226 -10.489 1.00 93.25 91 GLN A O 1
ATOM 756 N N . LEU A 1 92 ? -5.519 10.150 -12.725 1.00 94.44 92 LEU A N 1
ATOM 757 C CA . LEU A 1 92 ? -5.916 11.547 -12.873 1.00 94.44 92 LEU A CA 1
ATOM 758 C C . LEU A 1 92 ? -7.434 11.667 -12.729 1.00 94.44 92 LEU A C 1
ATOM 760 O O . LEU A 1 92 ? -8.187 10.921 -13.355 1.00 94.44 92 LEU A O 1
ATOM 764 N N . SER A 1 93 ? -7.874 12.629 -11.924 1.00 91.94 93 SER A N 1
ATOM 765 C CA . SER A 1 93 ? -9.267 13.061 -11.881 1.00 91.94 93 SER A CA 1
ATOM 766 C C . SER A 1 93 ? -9.661 13.761 -13.185 1.00 91.94 93 SER A C 1
ATOM 768 O O . SER A 1 93 ? -8.816 14.099 -14.016 1.00 91.94 93 SER A O 1
ATOM 770 N N . VAL A 1 94 ? -10.951 14.075 -13.332 1.00 92.56 94 VAL A N 1
ATOM 771 C CA . VAL A 1 94 ? -11.462 14.898 -14.447 1.00 92.56 94 VAL A CA 1
ATOM 772 C C . VAL A 1 94 ? -10.752 16.261 -14.532 1.00 92.56 94 VAL A C 1
ATOM 774 O O . VAL A 1 94 ? -10.632 16.829 -15.613 1.00 92.56 94 VAL A O 1
ATOM 777 N N . ASN A 1 95 ? -10.223 16.757 -13.409 1.00 94.94 95 ASN A N 1
ATOM 778 C CA . ASN A 1 95 ? -9.509 18.030 -13.320 1.00 94.94 95 ASN A CA 1
ATOM 779 C C . ASN A 1 95 ? -7.980 17.879 -13.454 1.00 94.94 95 ASN A C 1
ATOM 781 O O . ASN A 1 95 ? -7.253 18.820 -13.152 1.00 94.94 95 ASN A O 1
ATOM 785 N N . ASN A 1 96 ? -7.479 16.718 -13.895 1.00 94.00 96 ASN A N 1
ATOM 786 C CA . ASN A 1 96 ? -6.050 16.387 -13.978 1.00 94.00 96 ASN A CA 1
ATOM 787 C C . ASN A 1 96 ? -5.307 16.410 -12.631 1.00 94.00 96 ASN A C 1
ATOM 789 O O . ASN A 1 96 ? -4.092 16.605 -12.588 1.00 94.00 96 ASN A O 1
ATOM 793 N N . GLU A 1 97 ? -6.012 16.176 -11.528 1.00 96.12 97 GLU A N 1
ATOM 794 C CA . GLU A 1 97 ? -5.392 16.048 -10.209 1.00 96.12 97 GLU A CA 1
ATOM 795 C C . GLU A 1 97 ? -5.132 14.570 -9.897 1.00 96.12 97 GLU A C 1
ATOM 797 O O . GLU A 1 97 ? -6.023 13.745 -10.121 1.00 96.12 97 GLU A O 1
ATOM 802 N N . PRO A 1 98 ? -3.950 14.198 -9.377 1.00 95.75 98 PRO A N 1
ATOM 803 C CA . PRO A 1 98 ? -3.682 12.823 -8.986 1.00 95.75 98 PRO A CA 1
ATOM 804 C C . PRO A 1 98 ? -4.571 12.428 -7.803 1.00 95.75 98 PRO A C 1
ATOM 806 O O . PRO A 1 98 ? -4.564 13.070 -6.754 1.00 95.75 98 PRO A O 1
ATOM 809 N N . GLN A 1 99 ? -5.312 11.340 -7.966 1.00 94.31 99 GLN A N 1
ATOM 810 C CA . GLN A 1 99 ? -6.159 10.743 -6.946 1.00 94.31 99 GLN A CA 1
ATOM 811 C C . GLN A 1 99 ? -5.704 9.323 -6.655 1.00 94.31 99 GLN A C 1
ATOM 813 O O . GLN A 1 99 ? -5.466 8.528 -7.567 1.00 94.31 99 GLN A O 1
ATOM 818 N N . LEU A 1 100 ? -5.603 9.017 -5.365 1.00 92.94 100 LEU A N 1
ATOM 819 C CA . LEU A 1 100 ? -5.357 7.666 -4.896 1.00 92.94 100 LEU A CA 1
ATOM 820 C C . LEU A 1 100 ? -6.650 6.860 -5.024 1.00 92.94 100 LEU A C 1
ATOM 822 O O . LEU A 1 100 ? -7.678 7.234 -4.460 1.00 92.94 100 LEU A O 1
ATOM 826 N N . VAL A 1 101 ? -6.588 5.756 -5.755 1.00 92.69 101 VAL A N 1
ATOM 827 C CA . VAL A 1 101 ? -7.710 4.841 -5.962 1.00 92.69 101 VAL A CA 1
ATOM 828 C C . VAL A 1 101 ? -7.266 3.402 -5.718 1.00 92.69 101 VAL A C 1
ATOM 830 O O . VAL A 1 101 ? -6.075 3.084 -5.743 1.00 92.69 101 VAL A O 1
ATOM 833 N N . ILE A 1 102 ? -8.241 2.532 -5.474 1.00 92.50 102 ILE A N 1
ATOM 834 C CA . ILE A 1 102 ? -8.036 1.092 -5.314 1.00 92.50 102 ILE A CA 1
ATOM 835 C C . ILE A 1 102 ? -8.555 0.407 -6.573 1.00 92.50 102 ILE A C 1
ATOM 837 O O . ILE A 1 102 ? -9.687 0.657 -6.988 1.00 92.50 102 ILE A O 1
ATOM 841 N N . LEU A 1 103 ? -7.728 -0.446 -7.174 1.00 91.31 103 LEU A N 1
ATOM 842 C CA . LEU A 1 103 ? -8.099 -1.259 -8.330 1.00 91.31 103 LEU A CA 1
ATOM 843 C C . LEU A 1 103 ? -7.961 -2.744 -8.022 1.00 91.31 103 LEU A C 1
ATOM 845 O O . LEU A 1 103 ? -7.109 -3.147 -7.232 1.00 91.31 103 LEU A O 1
ATOM 849 N N . GLU A 1 104 ? -8.761 -3.543 -8.722 1.00 92.25 104 GLU A N 1
ATOM 850 C CA . GLU A 1 104 ? -8.605 -4.991 -8.783 1.00 92.25 104 GLU A CA 1
ATOM 851 C C . GLU A 1 104 ? -7.348 -5.337 -9.588 1.00 92.25 104 GLU A C 1
ATOM 853 O O . GLU A 1 104 ? -7.314 -5.249 -10.815 1.00 92.25 104 GLU A O 1
ATOM 858 N N . ALA A 1 105 ? -6.275 -5.652 -8.870 1.00 90.81 105 ALA A N 1
ATOM 859 C CA . ALA A 1 105 ? -4.986 -6.027 -9.418 1.00 90.81 105 ALA A CA 1
ATOM 860 C C . ALA A 1 105 ? -4.226 -6.871 -8.396 1.00 90.81 105 ALA A C 1
ATOM 862 O O . ALA A 1 105 ? -4.039 -6.460 -7.248 1.00 90.81 105 ALA A O 1
ATOM 863 N N . ASN A 1 106 ? -3.734 -8.034 -8.832 1.00 92.62 106 ASN A N 1
ATOM 864 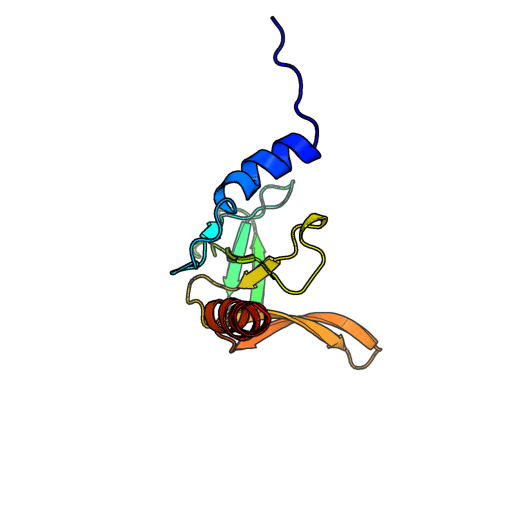C CA . ASN A 1 106 ? -2.941 -8.877 -7.957 1.00 92.62 106 ASN A CA 1
ATOM 865 C C . ASN A 1 106 ? -1.550 -8.266 -7.729 1.00 92.62 106 ASN A C 1
ATOM 867 O O . ASN A 1 106 ? -0.761 -8.138 -8.668 1.00 92.62 106 ASN A O 1
ATOM 871 N N . ILE A 1 107 ? -1.216 -7.919 -6.484 1.00 93.44 107 ILE A N 1
ATOM 872 C CA . ILE A 1 107 ? 0.058 -7.253 -6.171 1.00 93.44 107 ILE A CA 1
ATOM 873 C C . ILE A 1 107 ? 1.287 -8.121 -6.505 1.00 93.44 107 ILE A C 1
ATOM 875 O O . ILE A 1 107 ? 2.340 -7.601 -6.872 1.00 93.44 107 ILE A O 1
ATOM 879 N N . MET A 1 108 ? 1.160 -9.450 -6.437 1.00 91.94 108 MET A N 1
ATOM 880 C CA . MET A 1 108 ? 2.242 -10.360 -6.822 1.00 91.94 108 MET A CA 1
ATOM 881 C C . MET A 1 108 ? 2.419 -10.439 -8.334 1.00 91.94 108 MET A C 1
ATOM 883 O O . MET A 1 108 ? 3.544 -10.635 -8.792 1.00 91.94 108 MET A O 1
ATOM 887 N N . ASP A 1 109 ? 1.354 -10.243 -9.110 1.00 91.81 109 ASP A N 1
ATOM 888 C CA . ASP A 1 109 ? 1.469 -10.131 -10.563 1.00 91.81 109 ASP A CA 1
ATOM 889 C C . ASP A 1 109 ? 2.192 -8.826 -10.917 1.00 91.81 109 ASP A C 1
ATOM 891 O O . ASP A 1 109 ? 3.153 -8.864 -11.679 1.00 91.81 109 ASP A O 1
ATOM 895 N N . LEU A 1 110 ? 1.876 -7.706 -10.249 1.00 89.19 110 LEU A N 1
ATOM 896 C CA . LEU A 1 110 ? 2.631 -6.448 -10.397 1.00 89.19 110 LEU A CA 1
ATOM 897 C C . LEU A 1 110 ? 4.128 -6.609 -10.081 1.00 89.19 110 LEU A C 1
ATOM 899 O O . LEU A 1 110 ? 4.965 -5.987 -10.728 1.00 89.19 110 LEU A O 1
ATOM 903 N N . TYR A 1 111 ? 4.489 -7.455 -9.117 1.00 89.31 111 TYR A N 1
ATOM 904 C CA . TYR A 1 111 ? 5.888 -7.786 -8.838 1.00 89.31 111 TYR A CA 1
ATOM 905 C C . TYR A 1 111 ? 6.511 -8.682 -9.929 1.00 89.31 111 TYR A C 1
ATOM 907 O O . TYR A 1 111 ? 7.618 -8.412 -10.403 1.00 89.31 111 TYR A O 1
ATOM 915 N N . ARG A 1 112 ? 5.809 -9.743 -10.352 1.00 87.06 112 ARG A N 1
ATOM 916 C CA . ARG A 1 112 ? 6.329 -10.788 -11.258 1.00 87.06 112 ARG A CA 1
ATOM 917 C C . ARG A 1 112 ? 6.382 -10.381 -12.718 1.00 87.06 112 ARG A C 1
ATOM 919 O O . ARG A 1 112 ? 7.378 -10.688 -13.372 1.00 87.06 112 ARG A O 1
ATOM 926 N N . THR A 1 113 ? 5.352 -9.689 -13.214 1.00 74.81 113 THR A N 1
ATOM 927 C CA . THR A 1 113 ? 5.240 -9.235 -14.611 1.00 74.81 113 THR A CA 1
ATOM 928 C C . THR A 1 113 ? 6.501 -8.505 -15.059 1.00 74.81 113 THR A C 1
ATOM 930 O O . THR A 1 113 ? 6.850 -8.537 -16.234 1.00 74.81 113 THR A O 1
ATOM 933 N N . PHE A 1 114 ? 7.237 -7.915 -14.118 1.00 60.72 114 PHE A N 1
ATOM 934 C CA . PHE A 1 114 ? 8.423 -7.145 -14.433 1.00 60.72 114 PHE A CA 1
ATOM 935 C C . PHE A 1 114 ? 9.714 -7.624 -13.758 1.00 60.72 114 PHE A C 1
ATOM 937 O O . PHE A 1 114 ? 10.791 -7.134 -14.084 1.00 60.72 114 PHE A O 1
ATOM 944 N N . ALA A 1 115 ? 9.645 -8.639 -12.891 1.00 55.66 115 ALA A N 1
ATOM 945 C CA . ALA A 1 115 ? 10.830 -9.387 -12.471 1.00 55.66 115 ALA A CA 1
ATOM 946 C C . ALA A 1 115 ? 11.407 -10.233 -13.627 1.00 55.66 115 ALA A C 1
ATOM 948 O O . ALA A 1 115 ? 12.623 -10.387 -13.716 1.00 55.66 115 ALA A O 1
ATOM 949 N N . MET A 1 116 ? 10.556 -10.722 -14.542 1.00 43.78 116 MET A N 1
ATOM 950 C CA . MET A 1 116 ? 10.964 -11.576 -15.672 1.00 43.78 116 MET A CA 1
ATOM 951 C C . MET A 1 116 ? 11.691 -10.840 -16.810 1.00 43.78 116 MET A C 1
ATOM 953 O O . MET A 1 116 ? 12.406 -11.478 -17.580 1.00 43.78 116 MET A O 1
ATOM 957 N N . ILE A 1 117 ? 11.562 -9.511 -16.918 1.00 48.44 117 ILE A N 1
ATOM 958 C CA . ILE A 1 117 ? 12.207 -8.740 -17.998 1.00 48.44 117 ILE A CA 1
ATOM 959 C C . ILE A 1 117 ? 13.736 -8.713 -17.827 1.00 48.44 117 ILE A C 1
ATOM 961 O O . ILE A 1 117 ? 14.461 -8.728 -18.812 1.00 48.44 117 ILE A O 1
ATOM 965 N N . LYS A 1 118 ? 14.244 -8.768 -16.588 1.00 44.91 118 LYS A N 1
ATOM 966 C CA . LYS A 1 118 ? 15.694 -8.777 -16.318 1.00 44.91 118 LYS A CA 1
ATOM 967 C C . LYS A 1 118 ? 16.377 -10.129 -16.531 1.00 44.91 118 LYS A C 1
ATOM 969 O O . LYS A 1 118 ? 17.582 -10.151 -16.712 1.00 44.91 118 LYS A O 1
ATOM 974 N N . THR A 1 119 ? 15.645 -11.243 -16.518 1.00 43.88 119 THR A N 1
ATOM 975 C CA . THR A 1 119 ? 16.228 -12.591 -16.685 1.00 43.88 119 THR A CA 1
ATOM 976 C C . THR A 1 119 ? 16.429 -13.014 -18.144 1.00 43.88 119 THR A C 1
ATOM 978 O O . THR A 1 119 ? 16.912 -14.113 -18.382 1.00 43.88 119 THR A O 1
ATOM 981 N N . MET A 1 120 ? 16.039 -12.184 -19.119 1.00 40.53 120 MET A N 1
ATOM 982 C CA . MET A 1 120 ? 16.224 -12.464 -20.554 1.00 40.53 120 MET A CA 1
ATOM 983 C C . MET A 1 120 ? 17.360 -11.648 -21.199 1.00 40.53 120 MET A C 1
ATOM 985 O O . MET A 1 120 ? 17.592 -11.793 -22.396 1.00 40.53 120 MET A O 1
ATOM 989 N N . GLU A 1 121 ? 18.051 -10.800 -20.431 1.00 42.69 121 GLU A N 1
ATOM 990 C CA . GLU A 1 121 ? 19.192 -9.987 -20.892 1.00 42.69 121 GLU A CA 1
ATOM 991 C C . GLU A 1 121 ? 20.554 -10.474 -20.351 1.00 42.69 121 GLU A C 1
ATOM 993 O O . GLU A 1 121 ? 21.564 -9.816 -20.601 1.00 42.69 121 GLU A O 1
ATOM 998 N N . ASP A 1 122 ? 20.588 -11.622 -19.660 1.00 38.88 122 ASP A N 1
ATOM 999 C CA . ASP A 1 122 ? 21.814 -12.288 -19.181 1.00 38.88 122 ASP A CA 1
ATOM 1000 C C . ASP A 1 122 ? 22.212 -13.480 -20.075 1.00 38.88 122 ASP A C 1
ATOM 1002 O O . ASP A 1 122 ? 21.324 -14.301 -20.415 1.00 38.88 122 ASP A O 1
#

Organism: Crotalus adamanteus (NCBI:txid8729)